Protein AF-A0A1A8G8P5-F1 (afdb_monomer_lite)

Foldseek 3Di:
DDDDDPDPPDPVVVLLVVLVVVLVPADPQLSVVCVVDCVSVDSCVVVVVVSSVVSVVVVCDPPDPDDDDDDDPPDDDDDDDDPDDPDDPFPAPPQCVVVNLPRPDGDPSGPDDNPPPDPPDDD

Secondary structure (DSSP, 8-state):
---------SHHHHHHHHHHHHHHHS-HHHHHHHHTSSGGGSS-HHHHHHHHHHHHHHH--TT------------------------------HHHHHHGGG-S---TT--------------

Radius of gyration: 24.06 Å; chains: 1; bounding box: 54×44×84 Å

Organism: NCBI:txid1143690

pLDDT: mean 70.47, std 18.81, range [36.62, 94.25]

Sequence (123 aa):
AHGEDVGDNDSGGTSFLFTQIFLCQLPPLIRRALASSSLPHSKIFRALAEEADNILLASESPGLHTLLPGSDEGQAVAKAVVTGHEKRTDVLCFYHRRFGVKAKHCVHLCTFKHQGNKKVDAH

Structure (mmCIF, N/CA/C/O backbone):
data_AF-A0A1A8G8P5-F1
#
_entry.id   AF-A0A1A8G8P5-F1
#
loop_
_atom_site.group_PDB
_atom_site.id
_atom_site.type_symbol
_atom_site.label_atom_id
_atom_site.label_alt_id
_atom_site.label_comp_id
_atom_site.label_asym_id
_atom_site.label_entity_id
_atom_site.label_seq_id
_atom_site.pdbx_PDB_ins_code
_atom_site.Cartn_x
_atom_site.Cartn_y
_atom_site.Cartn_z
_atom_site.occupancy
_atom_site.B_iso_or_equiv
_atom_site.auth_seq_id
_atom_site.auth_comp_id
_atom_site.auth_asym_id
_atom_site.auth_atom_id
_atom_site.pdbx_PDB_model_num
ATOM 1 N N . ALA A 1 1 ? 24.592 -26.420 -32.917 1.00 46.88 1 ALA A N 1
ATOM 2 C CA . ALA A 1 1 ? 24.411 -26.627 -31.472 1.00 46.88 1 ALA A CA 1
ATOM 3 C C . ALA A 1 1 ? 23.165 -25.860 -31.055 1.00 46.88 1 ALA A C 1
ATOM 5 O O . ALA A 1 1 ? 23.165 -24.640 -31.137 1.00 46.88 1 ALA A O 1
ATOM 6 N N . HIS A 1 2 ? 22.082 -26.583 -30.769 1.00 48.00 2 HIS A N 1
ATOM 7 C CA . HIS A 1 2 ? 20.903 -26.042 -30.097 1.00 48.00 2 HIS A CA 1
ATOM 8 C C . HIS A 1 2 ? 21.331 -25.678 -28.672 1.00 48.00 2 HIS A C 1
ATOM 10 O O . HIS A 1 2 ? 21.789 -26.552 -27.943 1.00 48.00 2 HIS A O 1
ATOM 16 N N . GLY A 1 3 ? 21.267 -24.393 -28.332 1.00 48.00 3 GLY A N 1
ATOM 17 C CA . GLY A 1 3 ? 21.350 -23.925 -26.954 1.00 48.00 3 GLY A CA 1
ATOM 18 C C . GLY A 1 3 ? 19.928 -23.830 -26.434 1.00 48.00 3 GLY A C 1
ATOM 19 O O . GLY A 1 3 ? 19.116 -23.104 -27.000 1.00 48.00 3 GLY A O 1
ATOM 20 N N . GLU A 1 4 ? 19.633 -24.656 -25.447 1.00 53.34 4 GLU A N 1
ATOM 21 C CA . GLU A 1 4 ? 18.308 -24.893 -24.907 1.00 53.34 4 GLU A CA 1
ATOM 22 C C . GLU A 1 4 ? 17.791 -23.648 -24.178 1.00 53.34 4 GLU A C 1
ATOM 24 O O . GLU A 1 4 ? 18.505 -22.995 -23.418 1.00 53.34 4 GLU A O 1
ATOM 29 N N . ASP A 1 5 ? 16.531 -23.341 -24.468 1.00 51.28 5 ASP A N 1
ATOM 30 C CA . ASP A 1 5 ? 15.622 -22.474 -23.731 1.00 51.28 5 ASP A CA 1
ATOM 31 C C . ASP A 1 5 ? 15.623 -22.870 -22.242 1.00 51.28 5 ASP A C 1
ATOM 33 O O . ASP A 1 5 ? 14.999 -23.851 -21.838 1.00 51.28 5 ASP A O 1
ATOM 37 N N . VAL A 1 6 ? 16.391 -22.151 -21.417 1.00 60.88 6 VAL A N 1
ATOM 38 C CA . VAL A 1 6 ? 16.344 -22.302 -19.958 1.00 60.88 6 VAL A CA 1
ATOM 39 C C . VAL A 1 6 ? 15.275 -21.350 -19.452 1.00 60.88 6 VAL A C 1
ATOM 41 O O . VAL A 1 6 ? 15.511 -20.152 -19.310 1.00 60.88 6 VAL A O 1
ATOM 44 N N . GLY A 1 7 ? 14.087 -21.905 -19.222 1.00 50.94 7 GLY A N 1
ATOM 45 C CA . GLY A 1 7 ? 12.918 -21.181 -18.748 1.00 50.94 7 GLY A CA 1
ATOM 46 C C . GLY A 1 7 ? 13.214 -20.265 -17.559 1.00 50.94 7 GLY A C 1
ATOM 47 O O . GLY A 1 7 ? 13.728 -20.702 -16.524 1.00 50.94 7 GLY A O 1
ATOM 48 N N . ASP A 1 8 ? 12.815 -19.001 -17.711 1.00 53.94 8 ASP A N 1
ATOM 49 C CA . ASP A 1 8 ? 12.676 -17.999 -16.652 1.00 53.94 8 ASP A CA 1
ATOM 50 C C . ASP A 1 8 ? 11.571 -18.470 -15.683 1.00 53.94 8 ASP A C 1
ATOM 52 O O . ASP A 1 8 ? 10.411 -18.058 -15.723 1.00 53.94 8 ASP A O 1
ATOM 56 N N . ASN A 1 9 ? 11.927 -19.446 -14.850 1.00 55.97 9 ASN A N 1
ATOM 57 C CA . ASN A 1 9 ? 11.104 -19.999 -13.786 1.00 55.97 9 ASN A CA 1
ATOM 58 C C . ASN A 1 9 ? 10.737 -18.883 -12.803 1.00 55.97 9 ASN A C 1
ATOM 60 O O . ASN A 1 9 ? 11.601 -18.390 -12.083 1.00 55.97 9 ASN A O 1
ATOM 64 N N . ASP A 1 10 ? 9.457 -18.510 -12.768 1.00 55.81 10 ASP A N 1
ATOM 65 C CA . ASP A 1 10 ? 8.702 -18.069 -11.582 1.00 55.81 10 ASP A CA 1
ATOM 66 C C . ASP A 1 10 ? 9.303 -16.946 -10.692 1.00 55.81 10 ASP A C 1
ATOM 68 O O . ASP A 1 10 ? 8.819 -16.652 -9.603 1.00 55.81 10 ASP A O 1
ATOM 72 N N . SER A 1 11 ? 10.330 -16.225 -11.140 1.00 60.06 11 SER A N 1
ATOM 73 C CA . SER A 1 11 ? 10.951 -15.131 -10.371 1.00 60.06 11 SER A CA 1
ATOM 74 C C . SER A 1 11 ? 10.032 -13.900 -10.270 1.00 60.06 11 SER A C 1
ATOM 76 O O . SER A 1 11 ? 10.104 -13.090 -9.339 1.00 60.06 11 SER A O 1
ATOM 78 N N . GLY A 1 12 ? 9.094 -13.779 -11.216 1.00 63.03 12 GLY A N 1
ATOM 79 C CA . GLY A 1 12 ? 8.019 -12.790 -11.169 1.00 63.03 12 GLY A CA 1
ATOM 80 C C . GLY A 1 12 ? 7.052 -12.994 -9.997 1.00 63.03 12 GLY A C 1
ATOM 81 O O . GLY A 1 12 ? 6.601 -12.004 -9.421 1.00 63.03 12 GLY A O 1
ATOM 82 N N . GLY A 1 13 ? 6.779 -14.243 -9.600 1.00 77.88 13 GLY A N 1
ATOM 83 C CA . GLY A 1 13 ? 5.816 -14.568 -8.542 1.00 77.88 13 GLY A CA 1
ATOM 84 C C . GLY A 1 13 ? 6.298 -14.161 -7.150 1.00 77.88 13 GLY A C 1
ATOM 85 O O . GLY A 1 13 ? 5.560 -13.534 -6.389 1.00 77.88 13 GLY A O 1
ATOM 86 N N . THR A 1 14 ? 7.564 -14.435 -6.831 1.00 82.62 14 THR A N 1
ATOM 87 C CA . THR A 1 14 ? 8.170 -14.061 -5.539 1.00 82.62 14 THR A CA 1
ATOM 88 C C . THR A 1 14 ? 8.342 -12.551 -5.399 1.00 82.62 14 THR A C 1
ATOM 90 O O . THR A 1 14 ? 8.048 -11.993 -4.341 1.00 82.62 14 THR A O 1
ATOM 93 N N . SER A 1 15 ? 8.739 -11.879 -6.484 1.00 84.44 15 SER A N 1
ATOM 94 C CA . SER A 1 15 ? 8.869 -10.419 -6.532 1.00 84.44 15 SER A CA 1
ATOM 95 C C . SER A 1 15 ? 7.514 -9.735 -6.336 1.00 84.44 15 SER A C 1
ATOM 97 O O . SER A 1 15 ? 7.399 -8.780 -5.570 1.00 84.44 15 SER A O 1
ATOM 99 N N . PHE A 1 16 ? 6.471 -10.261 -6.984 1.00 87.12 16 PHE A N 1
ATOM 100 C CA . PHE A 1 16 ? 5.097 -9.802 -6.811 1.00 87.12 16 PHE A CA 1
ATOM 101 C C . PHE A 1 16 ? 4.609 -9.997 -5.370 1.00 87.12 16 PHE A C 1
ATOM 103 O O . PHE A 1 16 ? 4.127 -9.045 -4.757 1.00 87.12 16 PHE A O 1
ATOM 110 N N . LEU A 1 17 ? 4.765 -11.202 -4.808 1.00 89.00 17 LEU A N 1
ATOM 111 C CA . LEU A 1 17 ? 4.336 -11.509 -3.440 1.00 89.00 17 LEU A CA 1
ATOM 112 C C . LEU A 1 17 ? 5.045 -10.634 -2.409 1.00 89.00 17 LEU A C 1
ATOM 114 O O . LEU A 1 17 ? 4.384 -10.106 -1.517 1.00 89.00 17 LEU A O 1
ATOM 118 N N . PHE A 1 18 ? 6.359 -10.442 -2.544 1.00 89.81 18 PHE A N 1
ATOM 119 C CA . PHE A 1 18 ? 7.113 -9.564 -1.657 1.00 89.81 18 PHE A CA 1
ATOM 120 C C . PHE A 1 18 ? 6.542 -8.147 -1.672 1.00 89.81 18 PHE A C 1
ATOM 122 O O . PHE A 1 18 ? 6.224 -7.613 -0.610 1.00 89.81 18 PHE A O 1
ATOM 129 N N . THR A 1 19 ? 6.341 -7.561 -2.857 1.00 90.31 19 THR A N 1
ATOM 130 C CA . THR A 1 19 ? 5.779 -6.212 -2.956 1.00 90.31 19 THR A CA 1
ATOM 131 C C . THR A 1 19 ? 4.378 -6.143 -2.355 1.00 90.31 19 THR A C 1
ATOM 133 O O . THR A 1 19 ? 4.086 -5.221 -1.598 1.00 90.31 19 THR A O 1
ATOM 136 N N . GLN A 1 20 ? 3.516 -7.127 -2.619 1.00 90.69 20 GLN A N 1
ATOM 137 C CA . GLN A 1 20 ? 2.167 -7.147 -2.045 1.00 90.69 20 GLN A CA 1
ATOM 138 C C . GLN A 1 20 ? 2.190 -7.239 -0.516 1.00 90.69 20 GLN A C 1
ATOM 140 O O . GLN A 1 20 ? 1.464 -6.502 0.154 1.00 90.69 20 GLN A O 1
ATOM 145 N N . ILE A 1 21 ? 3.048 -8.094 0.046 1.00 91.75 21 ILE A N 1
ATOM 146 C CA . ILE A 1 21 ? 3.212 -8.220 1.498 1.00 91.75 21 ILE A CA 1
ATOM 147 C C . ILE A 1 21 ? 3.751 -6.907 2.072 1.00 91.75 21 ILE A C 1
ATOM 149 O O . ILE A 1 21 ? 3.167 -6.382 3.016 1.00 91.75 21 ILE A O 1
ATOM 153 N N . PHE A 1 22 ? 4.797 -6.333 1.477 1.00 92.25 22 PHE A N 1
ATOM 154 C CA . PHE A 1 22 ? 5.380 -5.060 1.903 1.00 92.25 22 PHE A CA 1
ATOM 155 C C . PHE A 1 22 ? 4.333 -3.937 1.931 1.00 92.25 22 PHE A C 1
ATOM 157 O O . PHE A 1 22 ? 4.148 -3.285 2.958 1.00 92.25 22 PHE A O 1
ATOM 164 N N . LEU A 1 23 ? 3.563 -3.772 0.850 1.00 91.50 23 LEU A N 1
ATOM 165 C CA . LEU A 1 23 ? 2.505 -2.763 0.766 1.00 91.50 23 LEU A CA 1
ATOM 166 C C . LEU A 1 23 ? 1.402 -2.979 1.811 1.00 91.50 23 LEU A C 1
ATOM 168 O O . LEU A 1 23 ? 0.883 -1.999 2.353 1.00 91.50 23 LEU A O 1
ATOM 172 N N . CYS A 1 24 ? 1.040 -4.230 2.114 1.00 91.62 24 CYS A N 1
ATOM 173 C CA . CYS A 1 24 ? 0.046 -4.548 3.145 1.00 91.62 24 CYS A CA 1
ATOM 174 C C . CYS A 1 24 ? 0.478 -4.098 4.545 1.00 91.62 24 CYS A C 1
ATOM 176 O O . CYS A 1 24 ? -0.377 -3.682 5.328 1.00 91.62 24 CYS A O 1
ATOM 178 N N . GLN A 1 25 ? 1.781 -4.140 4.835 1.00 92.50 25 GLN A N 1
ATOM 179 C CA . GLN A 1 25 ? 2.328 -3.746 6.135 1.00 92.50 25 GLN A CA 1
ATOM 180 C C . GLN A 1 25 ? 2.423 -2.226 6.313 1.00 92.50 25 GLN A C 1
ATOM 182 O O . GLN A 1 25 ? 2.487 -1.749 7.445 1.00 92.50 25 GLN A O 1
ATOM 187 N N . LEU A 1 26 ? 2.404 -1.458 5.221 1.00 90.50 26 LEU A N 1
ATOM 188 C CA . LEU A 1 26 ? 2.468 -0.001 5.281 1.00 90.50 26 LEU A CA 1
ATOM 189 C C . LEU A 1 26 ? 1.114 0.631 5.655 1.00 90.50 26 LEU A C 1
ATOM 191 O O . LEU A 1 26 ? 0.059 0.134 5.230 1.00 90.50 26 LEU A O 1
ATOM 195 N N . PRO A 1 27 ? 1.125 1.774 6.372 1.00 89.94 27 PRO A N 1
ATOM 196 C CA . PRO A 1 27 ? -0.057 2.595 6.604 1.00 89.94 27 PRO A CA 1
ATOM 197 C C . PRO A 1 27 ? -0.806 2.949 5.304 1.00 89.94 27 PRO A C 1
ATOM 199 O O . PRO A 1 27 ? -0.166 3.173 4.270 1.00 89.94 27 PRO A O 1
ATOM 202 N N . PRO A 1 28 ? -2.152 3.083 5.333 1.00 87.38 28 PRO A N 1
ATOM 203 C CA . PRO A 1 28 ? -2.948 3.391 4.140 1.00 87.38 28 PRO A CA 1
ATOM 204 C C . PRO A 1 28 ? -2.508 4.665 3.409 1.00 87.38 28 PRO A C 1
ATOM 206 O O . PRO A 1 28 ? -2.560 4.716 2.181 1.00 87.38 28 PRO A O 1
ATOM 209 N N . LEU A 1 29 ? -2.056 5.673 4.164 1.00 88.62 29 LEU A N 1
ATOM 210 C CA . LEU A 1 29 ? -1.545 6.932 3.625 1.00 88.62 29 LEU A CA 1
ATOM 211 C C . LEU A 1 29 ? -0.298 6.704 2.761 1.00 88.62 29 LEU A C 1
ATOM 213 O O . LEU A 1 29 ? -0.270 7.120 1.605 1.00 88.62 29 LEU A O 1
ATOM 217 N N . ILE A 1 30 ? 0.686 5.975 3.293 1.00 91.06 30 ILE A N 1
ATOM 218 C CA . ILE A 1 30 ? 1.944 5.671 2.598 1.00 91.06 30 ILE A CA 1
ATOM 219 C C . ILE A 1 30 ? 1.672 4.796 1.377 1.00 91.06 30 ILE A C 1
ATOM 221 O O . ILE A 1 30 ? 2.190 5.061 0.299 1.00 91.06 30 ILE A O 1
ATOM 225 N N . ARG A 1 31 ? 0.781 3.804 1.491 1.00 92.19 31 ARG A N 1
ATOM 226 C CA . ARG A 1 31 ? 0.399 2.949 0.357 1.00 92.19 31 ARG A CA 1
ATOM 227 C C . ARG A 1 31 ? -0.219 3.745 -0.795 1.00 92.19 31 ARG A C 1
ATOM 229 O O . ARG A 1 31 ? 0.091 3.482 -1.953 1.00 92.19 31 ARG A O 1
ATOM 236 N N . ARG A 1 32 ? -1.088 4.714 -0.488 1.00 89.75 32 ARG A N 1
ATOM 237 C CA . ARG A 1 32 ? -1.712 5.587 -1.495 1.00 89.75 32 ARG A CA 1
ATOM 238 C C . ARG A 1 32 ? -0.688 6.519 -2.141 1.00 89.75 32 ARG A C 1
ATOM 240 O O . ARG A 1 32 ? -0.742 6.710 -3.349 1.00 89.75 32 ARG A O 1
ATOM 247 N N . ALA A 1 33 ? 0.235 7.059 -1.349 1.00 89.06 33 ALA A N 1
ATOM 248 C CA . ALA A 1 33 ? 1.330 7.877 -1.852 1.00 89.06 33 ALA A CA 1
ATOM 249 C C . ALA A 1 33 ? 2.283 7.063 -2.744 1.00 89.06 33 ALA A C 1
ATOM 251 O O . ALA A 1 33 ? 2.632 7.511 -3.823 1.00 89.06 33 ALA A O 1
ATOM 252 N N . LEU A 1 34 ? 2.610 5.821 -2.383 1.00 90.19 34 LEU A N 1
ATOM 253 C CA . LEU A 1 34 ? 3.413 4.937 -3.234 1.00 90.19 34 LEU A CA 1
ATOM 254 C C . LEU A 1 34 ? 2.696 4.539 -4.529 1.00 90.19 34 LEU A C 1
ATOM 256 O O . LEU A 1 34 ? 3.358 4.306 -5.538 1.00 90.19 34 LEU A O 1
ATOM 260 N N . ALA A 1 35 ? 1.362 4.471 -4.530 1.00 86.25 35 ALA A N 1
ATOM 261 C CA . ALA A 1 35 ? 0.576 4.120 -5.713 1.00 86.25 35 ALA A CA 1
ATOM 262 C C . ALA A 1 35 ? 0.628 5.182 -6.826 1.00 86.25 35 ALA A C 1
ATOM 264 O O . ALA A 1 35 ? 0.320 4.861 -7.972 1.00 86.25 35 ALA A O 1
ATOM 265 N N . SER A 1 36 ? 1.021 6.425 -6.520 1.00 84.19 36 SER A N 1
ATOM 266 C CA . SER A 1 36 ? 1.289 7.436 -7.552 1.00 84.19 36 SER A CA 1
ATOM 267 C C . SER A 1 36 ? 2.656 7.246 -8.225 1.00 84.19 36 SER A C 1
ATOM 269 O O . SER A 1 36 ? 2.920 7.860 -9.257 1.00 84.19 36 SER A O 1
ATOM 271 N N . SER A 1 37 ? 3.506 6.374 -7.674 1.00 81.00 37 SER A N 1
ATOM 272 C CA . SER A 1 37 ? 4.823 6.035 -8.207 1.00 81.00 37 SER A CA 1
ATOM 273 C C . SER A 1 37 ? 4.809 4.709 -8.979 1.00 81.00 37 SER A C 1
ATOM 275 O O . SER A 1 37 ? 3.975 3.828 -8.760 1.00 81.00 37 SER A O 1
ATOM 277 N N . SER A 1 38 ? 5.782 4.522 -9.870 1.00 81.75 38 SER A N 1
ATOM 278 C CA . SER A 1 38 ? 5.990 3.257 -10.589 1.00 81.75 38 SER A CA 1
ATOM 279 C C . SER A 1 38 ? 6.867 2.250 -9.826 1.00 81.75 38 SER A C 1
ATOM 281 O O . SER A 1 38 ? 7.006 1.106 -10.262 1.00 81.75 38 SER A O 1
ATOM 283 N N . LEU A 1 39 ? 7.418 2.630 -8.666 1.00 79.44 39 LEU A N 1
ATOM 284 C CA . LEU A 1 39 ? 8.341 1.819 -7.859 1.00 79.44 39 LEU A CA 1
ATOM 285 C C . LEU A 1 39 ? 7.794 0.459 -7.394 1.00 79.44 39 LEU A C 1
ATOM 287 O O . LEU A 1 39 ? 8.567 -0.499 -7.429 1.00 79.44 39 LEU A O 1
ATOM 291 N N . PRO A 1 40 ? 6.506 0.298 -7.031 1.00 76.38 40 PRO A N 1
ATOM 292 C CA . PRO A 1 40 ? 5.959 -1.006 -6.644 1.00 76.38 40 PRO A CA 1
ATOM 293 C C . PRO A 1 40 ? 6.004 -2.054 -7.767 1.00 76.38 40 PRO A C 1
ATOM 295 O O . PRO A 1 40 ? 5.988 -3.255 -7.513 1.00 76.38 40 PRO A O 1
ATOM 298 N N . HIS A 1 41 ? 6.076 -1.610 -9.020 1.00 80.12 41 HIS A N 1
ATOM 299 C CA . HIS A 1 41 ? 6.198 -2.488 -10.184 1.00 80.12 41 HIS A CA 1
ATOM 300 C C . HIS A 1 41 ? 7.664 -2.719 -10.578 1.00 80.12 41 HIS A C 1
ATOM 302 O O . HIS A 1 41 ? 7.954 -3.527 -11.461 1.00 80.12 41 HIS A O 1
ATOM 308 N N . SER A 1 42 ? 8.600 -2.026 -9.921 1.00 77.31 42 SER A N 1
ATOM 309 C CA . SER A 1 42 ? 10.032 -2.234 -10.096 1.00 77.31 42 SER A CA 1
ATOM 310 C C . SER A 1 42 ? 10.507 -3.411 -9.239 1.00 77.31 42 SER A C 1
ATOM 312 O O . SER A 1 42 ? 10.082 -3.587 -8.099 1.00 77.31 42 SER A O 1
ATOM 314 N N . LYS A 1 43 ? 11.452 -4.204 -9.755 1.00 80.50 43 LYS A N 1
ATOM 315 C CA . LYS A 1 43 ? 12.133 -5.266 -8.986 1.00 80.50 43 LYS A CA 1
ATOM 316 C C . LYS A 1 43 ? 13.216 -4.706 -8.042 1.00 80.50 43 LYS A C 1
ATOM 318 O O . LYS A 1 43 ? 14.105 -5.435 -7.613 1.00 80.50 43 LYS A O 1
ATOM 323 N N . ILE A 1 44 ? 13.188 -3.401 -7.759 1.00 86.38 44 ILE A N 1
ATOM 324 C CA . ILE A 1 44 ? 14.197 -2.691 -6.966 1.00 86.38 44 ILE A CA 1
ATOM 325 C C . ILE A 1 44 ? 13.612 -2.413 -5.578 1.00 86.38 44 ILE A C 1
ATOM 327 O O . ILE A 1 44 ? 13.204 -1.300 -5.252 1.00 86.38 44 ILE A O 1
ATOM 331 N N . PHE A 1 45 ? 13.580 -3.447 -4.737 1.00 89.50 45 PHE A N 1
ATOM 332 C CA . PHE A 1 45 ? 12.952 -3.380 -3.411 1.00 89.50 45 PHE A CA 1
ATOM 333 C C . PHE A 1 45 ? 13.601 -2.356 -2.476 1.00 89.50 45 PHE A C 1
ATOM 335 O O . PHE A 1 45 ? 12.916 -1.756 -1.656 1.00 89.50 45 PHE A O 1
ATOM 342 N N . ARG A 1 46 ? 14.912 -2.122 -2.624 1.00 91.12 46 ARG A N 1
ATOM 343 C CA . ARG A 1 46 ? 15.627 -1.111 -1.836 1.00 91.12 46 ARG A CA 1
ATOM 344 C C . ARG A 1 46 ? 15.075 0.292 -2.091 1.00 91.12 46 ARG A C 1
ATOM 346 O O . ARG A 1 46 ? 14.775 0.999 -1.143 1.00 91.12 46 ARG A O 1
ATOM 353 N N . ALA A 1 47 ? 14.886 0.653 -3.359 1.00 90.12 47 ALA A N 1
ATOM 354 C CA . ALA A 1 47 ? 14.349 1.959 -3.732 1.00 90.12 47 ALA A CA 1
ATOM 355 C C . ALA A 1 47 ? 12.882 2.112 -3.295 1.00 90.12 47 ALA A C 1
ATOM 357 O O . ALA A 1 47 ? 12.480 3.178 -2.847 1.00 90.12 47 ALA A O 1
ATOM 358 N N . LEU A 1 48 ? 12.092 1.032 -3.369 1.00 91.06 48 LEU A N 1
ATOM 359 C CA . LEU A 1 48 ? 10.721 1.017 -2.848 1.00 91.06 48 LEU A CA 1
ATOM 360 C C . LEU A 1 48 ? 10.675 1.289 -1.333 1.00 91.06 48 LEU A C 1
ATOM 362 O O . LEU A 1 48 ? 9.789 2.008 -0.875 1.00 91.06 48 LEU A O 1
ATOM 366 N N . ALA A 1 49 ? 11.611 0.721 -0.568 1.00 92.88 49 ALA A N 1
ATOM 367 C CA . ALA A 1 49 ? 11.715 0.954 0.871 1.00 92.88 49 ALA A CA 1
ATOM 368 C C . ALA A 1 49 ? 12.165 2.389 1.190 1.00 92.88 49 ALA A C 1
ATOM 370 O O . ALA A 1 49 ? 11.522 3.051 1.997 1.00 92.88 49 ALA A O 1
ATOM 371 N N . GLU A 1 50 ? 13.195 2.888 0.501 1.00 94.25 50 GLU A N 1
ATOM 372 C CA . GLU A 1 50 ? 13.672 4.272 0.646 1.00 94.25 50 GLU A CA 1
ATOM 373 C C . GLU A 1 50 ? 1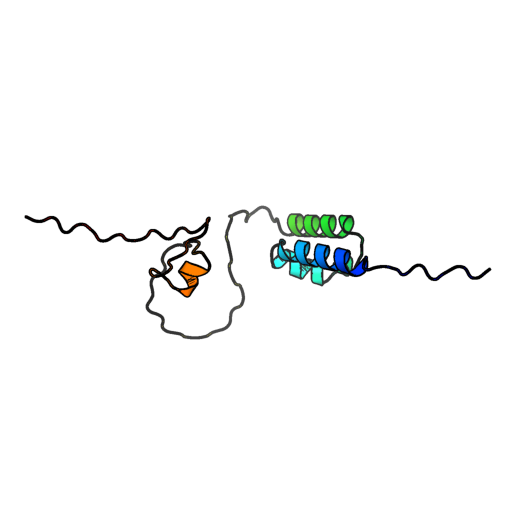2.554 5.291 0.366 1.00 94.25 50 GLU A C 1
ATOM 375 O O . GLU A 1 50 ? 12.387 6.252 1.113 1.00 94.25 50 GLU A O 1
ATOM 380 N N . GLU A 1 51 ? 11.737 5.065 -0.668 1.00 90.94 51 GLU A N 1
ATOM 381 C CA . GLU A 1 51 ? 10.605 5.945 -0.975 1.00 90.94 51 GLU A CA 1
ATOM 382 C C . GLU A 1 51 ? 9.523 5.898 0.113 1.00 90.94 51 GLU A C 1
ATOM 384 O O . GLU A 1 51 ? 8.969 6.930 0.492 1.00 90.94 51 GLU A O 1
ATOM 389 N N . ALA A 1 52 ? 9.232 4.711 0.653 1.00 92.00 52 ALA A N 1
ATOM 390 C CA . ALA A 1 52 ? 8.285 4.569 1.755 1.00 92.00 52 ALA A CA 1
ATOM 391 C C . ALA A 1 52 ? 8.749 5.341 3.003 1.00 92.00 52 ALA A C 1
ATOM 393 O O . ALA A 1 52 ? 7.935 6.024 3.631 1.00 92.00 52 ALA A O 1
ATOM 394 N N . ASP A 1 53 ? 10.045 5.276 3.320 1.00 93.06 53 ASP A N 1
ATOM 395 C CA . ASP A 1 53 ? 10.656 6.008 4.433 1.00 93.06 53 ASP A CA 1
ATOM 396 C C . ASP A 1 53 ? 10.635 7.522 4.187 1.00 93.06 53 ASP A C 1
ATOM 398 O O . ASP A 1 53 ? 10.266 8.286 5.078 1.00 93.06 53 ASP A O 1
ATOM 402 N N . ASN A 1 54 ? 10.940 7.975 2.968 1.00 92.25 54 ASN A N 1
ATOM 403 C CA . ASN A 1 54 ? 10.852 9.391 2.604 1.00 92.25 54 ASN A CA 1
ATOM 404 C C . ASN A 1 54 ? 9.429 9.935 2.767 1.00 92.25 54 ASN A C 1
ATOM 406 O O . ASN A 1 54 ? 9.246 11.022 3.311 1.00 92.25 54 ASN A O 1
ATOM 410 N N . ILE A 1 55 ? 8.414 9.181 2.332 1.00 90.88 55 ILE A N 1
ATOM 411 C CA . ILE A 1 55 ? 7.005 9.559 2.506 1.00 90.88 55 ILE A CA 1
ATOM 412 C C . ILE A 1 55 ? 6.644 9.606 3.992 1.00 90.88 55 ILE A C 1
ATOM 414 O O . ILE A 1 55 ? 5.954 10.534 4.416 1.00 90.88 55 ILE A O 1
ATOM 418 N N . LEU A 1 56 ? 7.104 8.631 4.785 1.00 89.62 56 LEU A N 1
ATOM 419 C CA . LEU A 1 56 ? 6.879 8.609 6.229 1.00 89.62 56 LEU A CA 1
ATOM 420 C C . LEU A 1 56 ? 7.458 9.871 6.879 1.00 89.62 56 LEU A C 1
ATOM 422 O O . LEU A 1 56 ? 6.710 10.612 7.516 1.00 89.62 56 LEU A O 1
ATOM 426 N N . LEU A 1 57 ? 8.736 10.156 6.631 1.00 87.94 57 LEU A N 1
ATOM 427 C CA . LEU A 1 57 ? 9.444 11.323 7.162 1.00 87.94 57 LEU A CA 1
ATOM 428 C C . LEU A 1 57 ? 8.846 12.648 6.667 1.00 87.94 57 LEU A C 1
ATOM 430 O O . LEU A 1 57 ? 8.771 13.612 7.422 1.00 87.94 57 LEU A O 1
ATOM 434 N N . ALA A 1 58 ? 8.378 12.709 5.418 1.00 85.31 58 ALA A N 1
ATOM 435 C CA . ALA A 1 58 ? 7.711 13.893 4.874 1.00 85.31 58 ALA A CA 1
ATOM 436 C C . ALA A 1 58 ? 6.308 14.105 5.466 1.00 85.31 58 ALA A C 1
ATOM 438 O O . ALA A 1 58 ? 5.857 15.242 5.606 1.00 85.31 58 ALA A O 1
ATOM 439 N N . SER A 1 59 ? 5.606 13.020 5.809 1.00 77.12 59 SER A N 1
ATOM 440 C CA . SER A 1 59 ? 4.295 13.069 6.471 1.00 77.12 59 SER A CA 1
ATOM 441 C C . SER A 1 59 ? 4.394 13.363 7.972 1.00 77.12 59 SER A C 1
ATOM 443 O O . SER A 1 59 ? 3.445 13.874 8.572 1.00 77.12 59 SER A O 1
ATOM 445 N N . GLU A 1 60 ? 5.556 13.093 8.565 1.00 70.50 60 GLU A N 1
ATOM 446 C CA . GLU A 1 60 ? 5.934 13.402 9.939 1.00 70.50 60 GLU A CA 1
ATOM 447 C C . GLU A 1 60 ? 6.203 14.906 10.093 1.00 70.50 60 GLU A C 1
ATOM 449 O O . GLU A 1 60 ? 7.305 15.381 10.354 1.00 70.50 60 GLU A O 1
ATOM 454 N N . SER A 1 61 ? 5.147 15.703 9.938 1.00 57.50 61 SER A N 1
ATOM 455 C CA . SER A 1 61 ? 5.159 17.055 10.486 1.00 57.50 61 SER A CA 1
ATOM 456 C C . SER A 1 61 ? 5.285 16.955 12.019 1.00 57.50 61 SER A C 1
ATOM 458 O O . SER A 1 61 ? 4.560 16.166 12.642 1.00 57.50 61 SER A O 1
ATOM 460 N N . PRO A 1 62 ? 6.204 17.704 12.659 1.00 52.62 62 PRO A N 1
ATOM 461 C CA . PRO A 1 62 ? 6.411 17.644 14.101 1.00 52.62 62 PRO A CA 1
ATOM 462 C C . PRO A 1 62 ? 5.176 18.206 14.817 1.00 52.62 62 PRO A C 1
ATOM 464 O O . PRO A 1 62 ? 5.044 19.408 15.027 1.00 52.62 62 PRO A O 1
ATOM 467 N N . GLY A 1 63 ? 4.235 17.325 15.152 1.00 49.38 63 GLY A N 1
ATOM 468 C CA . GLY A 1 63 ? 3.001 17.702 15.839 1.00 49.38 63 GLY A CA 1
ATOM 469 C C . GLY A 1 63 ? 2.000 16.578 16.100 1.00 49.38 63 GLY A C 1
ATOM 470 O O . GLY A 1 63 ? 1.138 16.749 16.956 1.00 49.38 63 GLY A O 1
ATOM 471 N N . LEU A 1 64 ? 2.094 15.426 15.425 1.00 49.94 64 LEU A N 1
ATOM 472 C CA . LEU A 1 64 ? 1.051 14.389 15.498 1.00 49.94 64 LEU A CA 1
ATOM 473 C C . LEU A 1 64 ? 1.594 12.955 15.585 1.00 49.94 64 LEU A C 1
ATOM 475 O O . LEU A 1 64 ? 1.055 12.042 14.974 1.00 49.94 64 LEU A O 1
ATOM 479 N N . HIS A 1 65 ? 2.600 12.702 16.422 1.00 48.47 65 HIS A N 1
ATOM 480 C CA . HIS A 1 65 ? 2.858 11.331 16.890 1.00 48.47 65 HIS A CA 1
ATOM 481 C C . HIS A 1 65 ? 2.085 11.042 18.167 1.00 48.47 65 HIS A C 1
ATOM 483 O O . HIS A 1 65 ? 2.643 10.863 19.245 1.00 48.47 65 HIS A O 1
ATOM 489 N N . THR A 1 66 ? 0.760 11.004 18.035 1.00 43.59 66 THR A N 1
ATOM 490 C CA . THR A 1 66 ? -0.068 10.213 18.944 1.00 43.59 66 THR A CA 1
ATOM 491 C C . THR A 1 66 ? -0.451 8.951 18.196 1.00 43.59 66 THR A C 1
ATOM 493 O O . THR A 1 66 ? -1.176 8.996 17.208 1.00 43.59 66 THR A O 1
ATOM 496 N N . LEU A 1 67 ? 0.066 7.827 18.679 1.00 51.12 67 LEU A N 1
ATOM 497 C CA . LEU A 1 67 ? -0.366 6.476 18.347 1.00 51.12 67 LEU A CA 1
ATOM 498 C C . LEU A 1 67 ? -1.906 6.411 18.309 1.00 51.12 67 LEU A C 1
ATOM 500 O O . LEU A 1 67 ? -2.542 6.366 19.362 1.00 51.12 67 LEU A O 1
ATOM 504 N N . LEU A 1 68 ? -2.515 6.411 17.121 1.00 42.03 68 LEU A N 1
ATOM 505 C CA . LEU A 1 68 ? -3.963 6.255 16.966 1.00 42.03 68 LEU A CA 1
ATOM 506 C C . LEU A 1 68 ? -4.262 5.227 15.863 1.00 42.03 68 LEU A C 1
ATOM 508 O O . LEU A 1 68 ? -3.863 5.423 14.713 1.00 42.03 68 LEU A O 1
ATOM 512 N N . PRO A 1 69 ? -4.945 4.110 16.182 1.00 48.78 69 PRO A N 1
ATOM 513 C CA . PRO A 1 69 ? -5.449 3.199 15.173 1.00 48.78 69 PRO A CA 1
ATOM 514 C C . PRO A 1 69 ? -6.737 3.786 14.587 1.00 48.78 69 PRO A C 1
ATOM 516 O O . PRO A 1 69 ? -7.752 3.841 15.268 1.00 48.78 69 PRO A O 1
ATOM 519 N N . GLY A 1 70 ? -6.684 4.182 13.315 1.00 50.75 70 GLY A N 1
ATOM 520 C CA . GLY A 1 70 ? -7.851 4.439 12.471 1.00 50.75 70 GLY A CA 1
ATOM 521 C C . GLY A 1 70 ? -8.682 5.664 12.853 1.00 50.75 70 GLY A C 1
ATOM 522 O O . GLY A 1 70 ? -9.549 5.587 13.714 1.00 50.75 70 GLY A O 1
ATOM 523 N N . SER A 1 71 ? -8.516 6.754 12.107 1.00 42.22 71 SER A N 1
ATOM 524 C CA . SER A 1 71 ? -9.627 7.677 11.889 1.00 42.22 71 SER A CA 1
ATOM 525 C C . SER A 1 71 ? -9.806 7.868 10.392 1.00 42.22 71 SER A C 1
ATOM 527 O O . SER A 1 71 ? -8.924 8.345 9.683 1.00 42.22 71 SER A O 1
ATOM 529 N N . ASP A 1 72 ? -10.943 7.355 9.945 1.00 47.12 72 ASP A N 1
ATOM 530 C CA . ASP A 1 72 ? -11.621 7.670 8.704 1.00 47.12 72 ASP A CA 1
ATOM 531 C C . ASP A 1 72 ? -11.798 9.190 8.587 1.00 47.12 72 ASP A C 1
ATOM 533 O O . ASP A 1 72 ? -12.324 9.825 9.496 1.00 47.12 72 ASP A O 1
ATOM 537 N N . GLU A 1 73 ? -11.346 9.756 7.472 1.00 43.00 73 GLU A N 1
ATOM 538 C CA . GLU A 1 73 ? -11.794 11.059 6.980 1.00 43.00 73 GLU A CA 1
ATOM 539 C C . GLU A 1 73 ? -12.397 10.799 5.595 1.00 43.00 73 GLU A C 1
ATOM 541 O O . GLU A 1 73 ? -11.780 11.017 4.548 1.00 43.00 73 GLU A O 1
ATOM 546 N N . GLY A 1 74 ? -13.592 10.207 5.614 1.00 39.34 74 GLY A N 1
ATOM 547 C CA . GLY A 1 74 ? -14.449 9.952 4.464 1.00 39.34 74 GLY A CA 1
ATOM 548 C C . GLY A 1 74 ? -15.881 10.349 4.800 1.00 39.34 74 GLY A C 1
ATOM 549 O O . GLY A 1 74 ? -16.766 9.510 4.924 1.00 39.34 74 GLY A O 1
ATOM 550 N N . GLN A 1 75 ? -16.104 11.652 4.966 1.00 50.78 75 GLN A N 1
ATOM 551 C CA . GLN A 1 75 ? -17.401 12.263 5.232 1.00 50.78 75 GLN A CA 1
ATOM 552 C C . GLN A 1 75 ? -18.453 11.858 4.181 1.00 50.78 75 GLN A C 1
ATOM 554 O O . GLN A 1 75 ? -18.498 12.403 3.081 1.00 50.78 75 GLN A O 1
ATOM 559 N N . ALA A 1 76 ? -19.347 10.936 4.545 1.00 39.41 76 ALA A N 1
ATOM 560 C CA . ALA A 1 76 ? -20.605 10.703 3.844 1.00 39.41 76 ALA A CA 1
ATOM 561 C C . ALA A 1 76 ? -21.711 10.319 4.838 1.00 39.41 76 ALA A C 1
ATOM 563 O O . ALA A 1 76 ? -21.720 9.262 5.462 1.00 39.41 76 ALA A O 1
ATOM 564 N N . VAL A 1 77 ? -22.652 11.247 4.968 1.00 49.38 77 VAL A N 1
ATOM 565 C CA . VAL A 1 77 ? -23.940 11.166 5.655 1.00 49.38 77 VAL A CA 1
ATOM 566 C C . VAL A 1 77 ? -24.657 9.814 5.504 1.00 49.38 77 VAL A C 1
ATOM 568 O O . VAL A 1 77 ? -25.138 9.471 4.429 1.00 49.38 77 VAL A O 1
ATOM 571 N N . ALA A 1 78 ? -24.869 9.110 6.618 1.00 39.66 78 ALA A N 1
ATOM 572 C CA . ALA A 1 78 ? -25.969 8.159 6.755 1.00 39.66 78 ALA A CA 1
ATOM 573 C C . ALA A 1 78 ? -26.422 8.081 8.219 1.00 39.66 78 ALA A C 1
ATOM 575 O O . ALA A 1 78 ? -25.702 7.624 9.104 1.00 39.66 78 ALA A O 1
ATOM 576 N N . LYS A 1 79 ? -27.651 8.542 8.471 1.00 44.16 79 LYS A N 1
ATOM 577 C CA . LYS A 1 79 ? -28.380 8.290 9.715 1.00 44.16 79 LYS A CA 1
ATOM 578 C C . LYS A 1 79 ? -28.577 6.781 9.871 1.00 44.16 79 LYS A C 1
ATOM 580 O O . LYS A 1 79 ? -29.313 6.185 9.092 1.00 44.16 79 LYS A O 1
ATOM 585 N N . ALA A 1 80 ? -28.015 6.197 10.921 1.00 38.69 80 ALA A N 1
ATOM 586 C CA . ALA A 1 80 ? -28.477 4.924 11.454 1.00 38.69 80 ALA A CA 1
ATOM 587 C C . ALA A 1 80 ? -28.464 4.999 12.983 1.00 38.69 80 ALA A C 1
ATOM 589 O O . ALA A 1 80 ? -27.419 5.129 13.616 1.00 38.69 80 ALA A O 1
ATOM 590 N N . VAL A 1 81 ? -29.662 4.958 13.565 1.00 48.50 81 VAL A N 1
ATOM 591 C CA . VAL A 1 81 ? -29.888 4.734 14.993 1.00 48.50 81 VAL A CA 1
ATOM 592 C C . VAL A 1 81 ? -29.255 3.396 15.364 1.00 48.50 81 VAL A C 1
ATOM 594 O O . VAL A 1 81 ? -29.724 2.349 14.925 1.00 48.50 81 VAL A O 1
ATOM 597 N N . VAL A 1 82 ? -28.208 3.430 16.185 1.00 47.62 82 VAL A N 1
ATOM 598 C CA . VAL A 1 82 ? -27.719 2.258 16.913 1.00 47.62 82 VAL A CA 1
ATOM 599 C C . VAL A 1 82 ? -27.468 2.681 18.353 1.00 47.62 82 VAL A C 1
ATOM 601 O O . VAL A 1 82 ? -26.458 3.283 18.702 1.00 47.62 82 VAL A O 1
ATOM 604 N N . THR A 1 83 ? -28.429 2.360 19.210 1.00 54.47 83 THR A N 1
ATOM 605 C CA . THR A 1 83 ? -28.213 2.244 20.650 1.00 54.47 83 THR A CA 1
ATOM 606 C C . THR A 1 83 ? -27.190 1.134 20.886 1.00 54.47 83 THR A C 1
ATOM 608 O O . THR A 1 83 ? -27.508 -0.039 20.687 1.00 54.47 83 THR A O 1
ATOM 611 N N . GLY A 1 84 ? -25.962 1.473 21.280 1.00 40.00 84 GLY A N 1
ATOM 612 C CA . GLY A 1 84 ? -24.943 0.443 21.479 1.00 40.00 84 GLY A CA 1
ATOM 613 C C . GLY A 1 84 ? -23.560 0.938 21.879 1.00 40.00 84 GLY A C 1
ATOM 614 O O . GLY A 1 84 ? -22.605 0.670 21.173 1.00 40.00 84 GLY A O 1
ATOM 615 N N . HIS A 1 85 ? -23.477 1.624 23.019 1.00 45.59 85 HIS A N 1
ATOM 616 C CA . HIS A 1 85 ? -22.323 1.671 23.926 1.00 45.59 85 HIS A CA 1
ATOM 617 C C . HIS A 1 85 ? -20.917 1.737 23.292 1.00 45.59 85 HIS A C 1
ATOM 619 O O . HIS A 1 85 ? -20.246 0.731 23.068 1.00 45.59 85 HIS A O 1
ATOM 625 N N . GLU A 1 86 ? -20.444 2.972 23.152 1.00 48.59 86 GLU A N 1
ATOM 626 C CA . GLU A 1 86 ? -19.045 3.370 23.030 1.00 48.59 86 GLU A CA 1
ATOM 627 C C . GLU A 1 86 ? -18.211 2.827 24.204 1.00 48.59 86 GLU A C 1
ATOM 629 O O . GLU A 1 86 ? -18.020 3.463 25.242 1.00 48.59 86 GLU A O 1
ATOM 634 N N . LYS A 1 87 ? -17.744 1.586 24.077 1.00 47.97 87 LYS A N 1
ATOM 635 C CA . LYS A 1 87 ? -16.817 0.968 25.019 1.00 47.97 87 LYS A CA 1
ATOM 636 C C . LYS A 1 87 ? -15.595 0.530 24.254 1.00 47.97 87 LYS A C 1
ATOM 638 O O . LYS A 1 87 ? -15.704 -0.429 23.510 1.00 47.97 87 LYS A O 1
ATOM 643 N N . ARG A 1 88 ? -14.511 1.278 24.512 1.00 49.62 88 ARG A N 1
ATOM 644 C CA . ARG A 1 88 ? -13.076 0.944 24.479 1.00 49.62 88 ARG A CA 1
ATOM 645 C C . ARG A 1 88 ? -12.649 0.050 23.321 1.00 49.62 88 ARG A C 1
ATOM 647 O O . ARG A 1 88 ? -13.235 -0.985 23.075 1.00 49.62 88 ARG A O 1
ATOM 654 N N . THR A 1 89 ? -11.571 0.427 22.649 1.00 56.09 89 THR A N 1
ATOM 655 C CA . THR A 1 89 ? -10.901 -0.337 21.590 1.00 56.09 89 THR A CA 1
ATOM 656 C C . THR A 1 89 ? -10.363 -1.680 22.107 1.00 56.09 89 THR A C 1
ATOM 658 O O . THR A 1 89 ? -9.163 -1.919 22.199 1.00 56.09 89 THR A O 1
ATOM 661 N N . ASP A 1 90 ? -11.270 -2.575 22.476 1.00 67.94 90 ASP A N 1
ATOM 662 C CA . ASP A 1 90 ? -11.001 -3.947 22.822 1.00 67.94 90 ASP A CA 1
ATOM 663 C C . ASP A 1 90 ? -10.637 -4.644 21.518 1.00 67.94 90 ASP A C 1
ATOM 665 O O . ASP A 1 90 ? -11.464 -4.800 20.612 1.00 67.94 90 ASP A O 1
ATOM 669 N N . VAL A 1 91 ? -9.366 -5.024 21.393 1.00 80.75 91 VAL A N 1
ATOM 670 C CA . VAL A 1 91 ? -8.899 -5.848 20.283 1.00 80.75 91 VAL A CA 1
ATOM 671 C C . VAL A 1 91 ? -9.560 -7.210 20.464 1.00 80.75 91 VAL A C 1
ATOM 673 O O . VAL A 1 91 ? -9.101 -8.068 21.212 1.00 80.75 91 VAL A O 1
ATOM 676 N N . LEU A 1 92 ? -10.723 -7.394 19.846 1.00 84.88 92 LEU A N 1
ATOM 677 C CA . LEU A 1 92 ? -11.401 -8.680 19.800 1.00 84.88 92 LEU A CA 1
ATO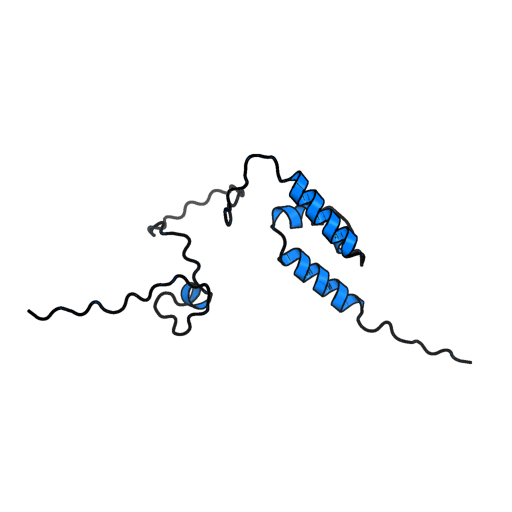M 678 C C . LEU A 1 92 ? -10.776 -9.513 18.684 1.00 84.88 92 LEU A C 1
ATOM 680 O O . LEU A 1 92 ? -10.609 -9.041 17.559 1.00 84.88 92 LEU A O 1
ATOM 684 N N . CYS A 1 93 ? -10.462 -10.776 18.970 1.00 86.81 93 CYS A N 1
ATOM 685 C CA . CYS A 1 93 ? -10.029 -11.687 17.923 1.00 86.81 93 CYS A CA 1
ATOM 686 C C . CYS A 1 93 ? -11.161 -11.960 16.922 1.00 86.81 93 CYS A C 1
ATOM 688 O O . CYS A 1 93 ? -12.339 -11.741 17.217 1.00 86.81 93 CYS A O 1
ATOM 690 N N . PHE A 1 94 ? -10.815 -12.520 15.759 1.00 85.31 94 PHE A N 1
ATOM 691 C CA . PHE A 1 94 ? -11.779 -12.910 14.724 1.00 85.31 94 PHE A CA 1
ATOM 692 C C . PHE A 1 94 ? -12.997 -13.668 15.286 1.00 85.31 94 PHE A C 1
ATOM 694 O O . PHE A 1 94 ? -14.141 -13.368 14.944 1.00 85.31 94 PHE A O 1
ATOM 701 N N . TYR A 1 95 ? -12.765 -14.606 16.207 1.00 87.00 95 TYR A N 1
ATOM 702 C CA . TYR A 1 95 ? -13.823 -15.413 16.807 1.00 87.00 95 TYR A CA 1
ATOM 703 C C . TYR A 1 95 ? -14.731 -14.611 17.747 1.00 87.00 95 TYR A C 1
ATOM 705 O O . TYR A 1 95 ? -15.947 -14.745 17.651 1.00 87.00 95 TYR A O 1
ATOM 713 N N . HIS A 1 96 ? -14.192 -13.734 18.600 1.00 88.31 96 HIS A N 1
ATOM 714 C CA . HIS A 1 96 ? -15.012 -12.872 19.462 1.00 88.31 96 HIS A CA 1
ATOM 715 C C . HIS A 1 96 ? -15.724 -11.765 18.678 1.00 88.31 96 HIS A C 1
ATOM 717 O O . HIS A 1 96 ? -16.822 -11.368 19.058 1.00 88.31 96 HIS A O 1
ATOM 723 N N . ARG A 1 97 ? -15.172 -11.319 17.544 1.00 82.62 97 ARG A N 1
ATOM 724 C CA . ARG A 1 97 ? -15.875 -10.407 16.631 1.00 82.62 97 ARG A CA 1
ATOM 725 C C . ARG A 1 97 ? -17.072 -11.083 15.948 1.00 82.62 97 ARG A C 1
ATOM 727 O O . ARG A 1 97 ? -18.087 -10.432 15.739 1.00 82.62 97 ARG A O 1
ATOM 734 N N . ARG A 1 98 ? -16.972 -12.376 15.613 1.00 81.56 98 ARG A N 1
ATOM 735 C CA . ARG A 1 98 ? -18.018 -13.112 14.874 1.00 81.56 98 ARG A CA 1
ATOM 736 C C . ARG A 1 98 ? -19.051 -13.803 15.766 1.00 81.56 98 ARG A C 1
ATOM 738 O O . ARG A 1 98 ? -20.230 -13.821 15.436 1.00 81.56 98 ARG A O 1
ATOM 745 N N . PHE A 1 99 ? -18.610 -14.399 16.866 1.00 83.56 99 PHE A N 1
ATOM 746 C CA . PHE A 1 99 ? -19.443 -15.222 17.750 1.00 83.56 99 PHE A CA 1
ATOM 747 C C . PHE A 1 99 ? -19.705 -14.557 19.108 1.00 83.56 99 PHE A C 1
ATOM 749 O O . PHE A 1 99 ? -20.450 -15.101 19.927 1.00 83.56 99 PHE A O 1
ATOM 756 N N . GLY A 1 100 ? -19.107 -13.386 19.357 1.00 82.19 100 GLY A N 1
ATOM 757 C CA . GLY A 1 100 ? -19.235 -12.674 20.623 1.00 82.19 100 GLY A CA 1
ATOM 758 C C . GLY A 1 100 ? -18.792 -13.538 21.800 1.00 82.19 100 GLY A C 1
ATOM 759 O O . GLY A 1 100 ? -17.909 -14.385 21.681 1.00 82.19 100 GLY A O 1
ATOM 760 N N . VAL A 1 101 ? -19.482 -13.377 22.926 1.00 81.69 101 VAL A N 1
ATOM 761 C CA . VAL A 1 101 ? -19.225 -14.089 24.190 1.00 81.69 101 VAL A CA 1
ATOM 762 C C . VAL A 1 101 ? -19.314 -15.621 24.101 1.00 81.69 101 VAL A C 1
ATOM 764 O O . VAL A 1 101 ? -18.918 -16.308 25.035 1.00 81.69 101 VAL A O 1
ATOM 767 N N . LYS A 1 102 ? -19.851 -16.169 23.001 1.00 77.81 102 LYS A N 1
ATOM 768 C CA . LYS A 1 102 ? -20.014 -17.615 22.776 1.00 77.81 102 LYS A CA 1
ATOM 769 C C . LYS A 1 102 ? -18.829 -18.246 22.034 1.00 77.81 102 LYS A C 1
ATOM 771 O O . LYS A 1 102 ? -18.877 -19.436 21.714 1.00 77.81 102 LYS A O 1
ATOM 776 N N . ALA A 1 103 ? -17.792 -17.472 21.710 1.00 83.88 103 ALA A N 1
ATOM 777 C CA . ALA A 1 103 ? -16.609 -17.989 21.038 1.00 83.88 103 ALA A CA 1
ATOM 778 C C . ALA A 1 103 ? -15.897 -19.029 21.918 1.00 83.88 103 ALA A C 1
ATOM 780 O O . ALA A 1 103 ? -15.438 -18.735 23.016 1.00 83.88 103 ALA A O 1
ATOM 781 N N . LYS A 1 104 ? -15.781 -20.261 21.414 1.00 80.88 104 LYS A N 1
ATOM 782 C CA . LYS A 1 104 ? -15.063 -21.350 22.101 1.00 80.88 104 LYS A CA 1
ATOM 783 C C . LYS A 1 104 ? -13.548 -21.259 21.931 1.00 80.88 104 LYS A C 1
ATOM 785 O O . LYS A 1 104 ? -12.800 -21.828 22.716 1.00 80.88 104 LYS A O 1
ATOM 790 N N . HIS A 1 105 ? -13.107 -20.550 20.896 1.00 79.69 105 HIS A N 1
ATOM 791 C CA . HIS A 1 105 ? -11.704 -20.416 20.540 1.00 79.69 105 HIS A CA 1
ATOM 792 C C . HIS A 1 105 ? -11.303 -18.949 20.610 1.00 79.69 105 HIS A C 1
ATOM 794 O O . HIS A 1 105 ? -11.646 -18.148 19.745 1.00 79.69 105 HIS A O 1
ATOM 800 N N . CYS A 1 106 ? -10.580 -18.604 21.669 1.00 86.31 106 CYS A N 1
ATOM 801 C CA . CYS A 1 106 ? -9.913 -17.319 21.791 1.00 86.31 106 CYS A CA 1
ATOM 802 C C . CYS A 1 106 ? -8.473 -17.453 21.273 1.00 86.31 106 CYS A C 1
ATOM 804 O O . CYS A 1 106 ? -7.833 -18.472 21.520 1.00 86.31 106 CYS A O 1
ATOM 806 N N . VAL A 1 107 ? -7.964 -16.437 20.572 1.00 82.75 107 VAL A N 1
ATOM 807 C CA . VAL A 1 107 ? -6.566 -16.388 20.108 1.00 82.75 107 VAL A CA 1
ATOM 808 C C . VAL A 1 107 ? -5.854 -15.182 20.716 1.00 82.75 107 VAL A C 1
ATOM 810 O O . VAL A 1 107 ? -6.500 -14.215 21.126 1.00 82.75 107 VAL A O 1
ATOM 813 N N . HIS A 1 108 ? -4.525 -15.268 20.797 1.00 67.19 108 HIS A N 1
ATOM 814 C CA . HIS A 1 108 ? -3.664 -14.258 21.411 1.00 67.19 108 HIS A CA 1
ATOM 815 C C . HIS A 1 108 ? -3.851 -12.869 20.764 1.00 67.19 108 HIS A C 1
ATOM 817 O O . HIS A 1 108 ? -4.109 -12.780 19.566 1.00 67.19 108 HIS A O 1
ATOM 823 N N . LEU A 1 109 ? -3.718 -11.809 21.578 1.00 77.94 109 LEU A N 1
ATOM 824 C CA . LEU A 1 109 ? -4.136 -10.406 21.352 1.00 77.94 109 LEU A CA 1
ATOM 825 C C . LEU A 1 109 ? -5.629 -10.100 21.555 1.00 77.94 109 LEU A C 1
ATOM 827 O O . LEU A 1 109 ? -6.054 -8.976 21.309 1.00 77.94 109 LEU A O 1
ATOM 831 N N . CYS A 1 110 ? -6.425 -11.052 22.046 1.00 86.00 110 CYS A N 1
ATOM 832 C CA . CYS A 1 110 ? -7.808 -10.767 22.407 1.00 86.00 110 CYS A CA 1
ATOM 833 C C . CYS A 1 110 ? -7.932 -10.169 23.818 1.00 86.00 110 CYS A C 1
ATOM 835 O O . CYS A 1 110 ? -7.554 -10.819 24.791 1.00 86.00 110 CYS A O 1
ATOM 837 N N . THR A 1 111 ? -8.536 -8.985 23.954 1.00 83.31 111 THR A N 1
ATOM 838 C CA . THR A 1 111 ? -8.810 -8.360 25.268 1.00 83.31 111 THR A CA 1
ATOM 839 C C . THR A 1 111 ? -10.147 -8.789 25.886 1.00 83.31 111 THR A C 1
ATOM 841 O O . THR A 1 111 ? -10.536 -8.289 26.944 1.00 83.31 111 THR A O 1
ATOM 844 N N . PHE A 1 112 ? -10.853 -9.741 25.264 1.00 81.75 112 PHE A N 1
ATOM 845 C CA . PHE A 1 112 ? -12.149 -10.219 25.739 1.00 81.75 112 PHE A CA 1
ATOM 846 C C . PHE A 1 112 ? -12.025 -10.901 27.110 1.00 81.75 112 PHE A C 1
ATOM 848 O O . PHE A 1 112 ? -11.484 -12.001 27.236 1.00 81.75 112 PHE A O 1
ATOM 855 N N . LYS A 1 113 ? -12.573 -10.264 28.150 1.00 74.00 113 LYS A N 1
ATOM 856 C CA . LYS A 1 113 ? -12.712 -10.867 29.479 1.00 74.00 113 LYS A CA 1
ATOM 857 C C . LYS A 1 113 ? -14.004 -11.675 29.526 1.00 74.00 113 LYS A C 1
ATOM 859 O O . LYS A 1 113 ? -15.090 -11.099 29.564 1.00 74.00 113 LYS A O 1
ATOM 864 N N . HIS A 1 114 ? -13.887 -13.003 29.561 1.00 70.19 114 HIS A N 1
ATOM 865 C CA . HIS A 1 114 ? -15.030 -13.878 29.804 1.00 70.19 114 HIS A CA 1
ATOM 866 C C . HIS A 1 114 ? -15.665 -13.501 31.147 1.00 70.19 114 HIS A C 1
ATOM 868 O O . HIS A 1 114 ? -15.054 -13.658 32.207 1.00 70.19 114 HIS A O 1
ATOM 874 N N . GLN A 1 115 ? -16.889 -12.979 31.107 1.00 63.62 115 GLN A N 1
ATOM 875 C CA . GLN A 1 115 ? -17.652 -12.668 32.306 1.00 63.62 115 GLN A CA 1
ATOM 876 C C . GLN A 1 115 ? -18.172 -13.992 32.876 1.00 63.62 115 GLN A C 1
ATOM 878 O O . GLN A 1 115 ? -19.288 -14.413 32.596 1.00 63.62 115 GLN A O 1
ATOM 883 N N . GLY A 1 116 ?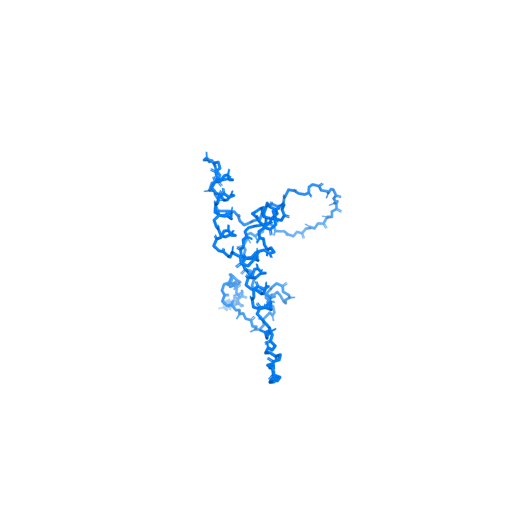 -17.302 -14.700 33.604 1.00 52.97 116 GLY A N 1
ATOM 884 C CA . GLY A 1 116 ? -17.661 -15.924 34.311 1.00 52.97 116 GLY A CA 1
ATOM 885 C C . GLY A 1 116 ? -18.808 -15.650 35.277 1.00 52.97 116 GLY A C 1
ATOM 886 O O . GLY A 1 116 ? -18.841 -14.587 35.902 1.00 52.97 116 GLY A O 1
ATOM 887 N N . ASN A 1 117 ? -19.751 -16.592 35.362 1.00 53.47 117 ASN A N 1
ATOM 888 C CA . ASN A 1 117 ? -20.891 -16.529 36.269 1.00 53.47 117 ASN A CA 1
ATOM 889 C C . ASN A 1 117 ? -20.416 -16.069 37.649 1.00 53.47 117 ASN A C 1
ATOM 891 O O . ASN A 1 117 ? -19.611 -16.738 38.300 1.00 53.47 117 ASN A O 1
ATOM 895 N N . LYS A 1 118 ? -20.896 -14.900 38.077 1.00 46.88 118 LYS A N 1
ATOM 896 C CA . LYS A 1 118 ? -20.739 -14.453 39.455 1.00 46.88 118 LYS A CA 1
ATOM 897 C C . LYS A 1 118 ? -21.368 -15.552 40.302 1.00 46.88 118 LYS A C 1
ATOM 899 O O . LYS A 1 118 ? -22.528 -15.899 40.093 1.00 46.88 118 LYS A O 1
ATOM 904 N N . LYS A 1 119 ? -20.566 -16.143 41.179 1.00 46.97 119 LYS A N 1
ATOM 905 C CA . LYS A 1 119 ? -21.023 -17.071 42.210 1.00 46.97 119 LYS A CA 1
ATOM 906 C C . LYS A 1 119 ? -22.149 -16.338 42.936 1.00 46.97 119 LYS A C 1
ATOM 908 O O . LYS A 1 119 ? -21.931 -15.230 43.416 1.00 46.97 119 LYS A O 1
ATOM 913 N N . VAL A 1 120 ? -23.357 -16.885 42.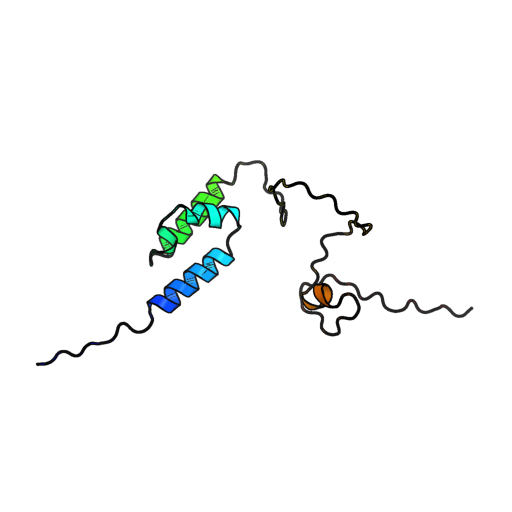894 1.00 48.41 120 VAL A N 1
ATOM 914 C CA . VAL A 1 120 ? -24.428 -16.456 43.790 1.00 48.41 120 VAL A CA 1
ATOM 915 C C . VAL A 1 120 ? -23.963 -16.860 45.182 1.00 48.41 120 VAL A C 1
ATOM 917 O O . VAL A 1 120 ? -23.855 -18.051 45.464 1.00 48.41 120 VAL A O 1
ATOM 920 N N . ASP A 1 121 ? -23.581 -15.874 45.992 1.00 47.09 121 ASP A N 1
ATOM 921 C CA . ASP A 1 121 ? -23.408 -16.051 47.431 1.00 47.09 121 ASP A CA 1
ATOM 922 C C . ASP A 1 121 ? -24.736 -16.571 47.993 1.00 47.09 121 ASP A C 1
ATOM 924 O O . ASP A 1 121 ? -25.779 -15.928 47.856 1.00 47.09 121 ASP A O 1
ATOM 928 N N . ALA A 1 122 ? -24.695 -17.780 48.548 1.00 41.03 122 ALA A N 1
ATOM 929 C CA . 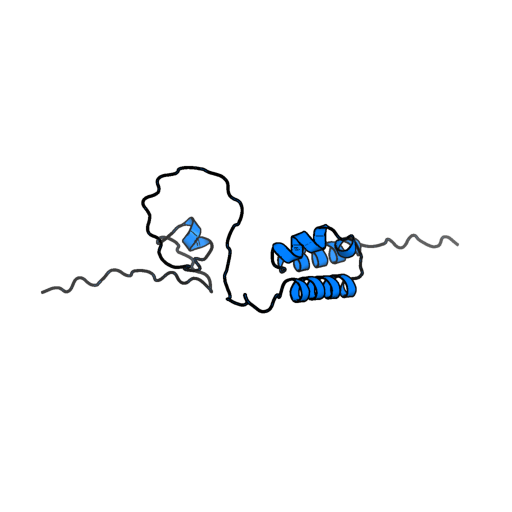ALA A 1 122 ? -25.785 -18.349 49.320 1.00 41.03 122 ALA A CA 1
ATOM 930 C C . ALA A 1 122 ? -25.690 -17.771 50.736 1.00 41.03 122 ALA A C 1
ATOM 932 O O . ALA A 1 122 ? -24.691 -17.992 51.421 1.00 41.03 122 ALA A O 1
ATOM 933 N N . HIS A 1 123 ? -26.707 -17.002 51.122 1.00 36.62 123 HIS A N 1
ATOM 934 C CA . HIS A 1 123 ? -26.916 -16.514 52.482 1.00 36.62 123 HIS A CA 1
ATOM 935 C C . HIS A 1 123 ? -27.800 -17.493 53.264 1.00 36.62 123 HIS A C 1
ATOM 937 O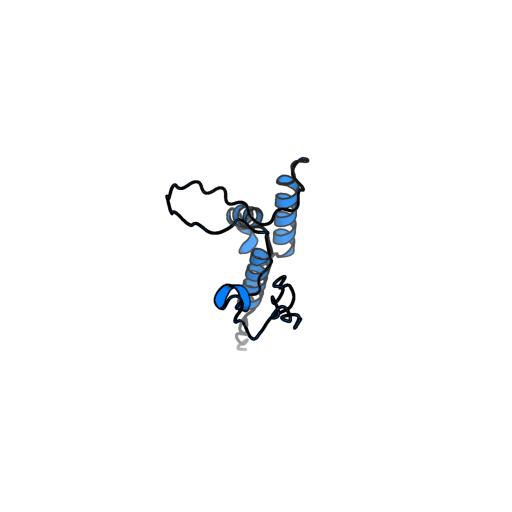 O . HIS A 1 123 ? -28.653 -18.148 52.620 1.00 36.62 123 HIS A O 1
#